Protein AF-A0A4S4DUC8-F1 (afdb_monomer)

Mean predicted aligned error: 7.39 Å

Radius of gyration: 20.28 Å; Cα contacts (8 Å, |Δi|>4): 175; chains: 1; bounding box: 71×30×40 Å

Nearest PDB structures (foldseek):
  5mfb-assembly1_A  TM=6.984E-01  e=4.196E-02  synthetic construct
  8g4j-assembly2_B  TM=7.173E-01  e=4.050E-01  Cavia porcellus
  7n8j-assembly1_A  TM=6.979E-01  e=8.763E-01  Homo sapiens
  6tgc-assembly1_B  TM=6.802E-01  e=4.518E+00  Homo sapiens
  3j9t-assembly1_P  TM=4.456E-01  e=6.035E+00  Saccharomyces cerevisiae

Organism: Camellia sinensis var. sinensis (NCBI:txid542762)

Structure (mmCIF, N/CA/C/O backbone):
data_AF-A0A4S4DUC8-F1
#
_entry.id   AF-A0A4S4DUC8-F1
#
loop_
_atom_site.group_PDB
_atom_site.id
_atom_site.type_symbol
_atom_site.label_atom_id
_atom_site.label_alt_id
_atom_site.label_comp_id
_atom_site.label_asym_id
_atom_site.label_entity_id
_atom_site.label_seq_id
_atom_site.pdbx_PDB_ins_code
_atom_site.Cartn_x
_atom_site.Cartn_y
_atom_site.Cartn_z
_atom_site.occupancy
_atom_site.B_iso_or_equiv
_atom_site.auth_seq_id
_atom_site.auth_comp_id
_atom_site.auth_asym_id
_atom_site.auth_atom_id
_atom_site.pdbx_PDB_model_num
ATOM 1 N N . MET A 1 1 ? 52.469 2.638 -13.476 1.00 36.19 1 MET A N 1
ATOM 2 C CA . MET A 1 1 ? 53.778 2.045 -13.119 1.00 36.19 1 MET A CA 1
ATOM 3 C C . MET A 1 1 ? 53.547 0.597 -12.734 1.00 36.19 1 MET A C 1
ATOM 5 O O . MET A 1 1 ? 52.652 0.341 -11.943 1.00 36.19 1 MET A O 1
ATOM 9 N N . ARG A 1 2 ? 54.275 -0.331 -13.361 1.00 38.06 2 ARG A N 1
ATOM 10 C CA . ARG A 1 2 ? 54.190 -1.775 -13.107 1.00 38.06 2 ARG A CA 1
ATOM 11 C C . ARG A 1 2 ? 55.131 -2.136 -11.959 1.00 38.06 2 ARG A C 1
ATOM 13 O O . ARG A 1 2 ? 56.315 -1.836 -12.060 1.00 38.06 2 ARG A O 1
ATOM 20 N N . TYR A 1 3 ? 54.621 -2.822 -10.943 1.00 33.75 3 TYR A N 1
ATOM 21 C CA . TYR A 1 3 ? 55.436 -3.663 -10.071 1.00 33.75 3 TYR A CA 1
ATOM 22 C C . TYR A 1 3 ? 55.053 -5.113 -10.349 1.00 33.75 3 TYR A C 1
ATOM 24 O O . TYR A 1 3 ? 53.904 -5.502 -10.171 1.00 33.75 3 TYR A O 1
ATOM 32 N N . VAL A 1 4 ? 56.019 -5.880 -10.852 1.00 41.81 4 VAL A N 1
ATOM 33 C CA . VAL A 1 4 ? 55.953 -7.336 -10.970 1.00 41.81 4 VAL A CA 1
ATOM 34 C C . VAL A 1 4 ? 56.792 -7.877 -9.822 1.00 41.81 4 VAL A C 1
ATOM 36 O O . VAL A 1 4 ? 57.996 -7.634 -9.783 1.00 41.81 4 VAL A O 1
ATOM 39 N N . ILE A 1 5 ? 56.163 -8.587 -8.889 1.00 42.84 5 ILE A N 1
ATOM 40 C CA . ILE A 1 5 ? 56.859 -9.401 -7.896 1.00 42.84 5 ILE A CA 1
ATOM 41 C C . ILE A 1 5 ? 56.313 -10.821 -8.040 1.00 42.84 5 ILE A C 1
ATOM 43 O O . ILE A 1 5 ? 55.140 -11.065 -7.799 1.00 42.84 5 ILE A O 1
ATOM 47 N N . SER A 1 6 ? 57.185 -11.715 -8.508 1.00 45.75 6 SER A N 1
ATOM 48 C CA . SER A 1 6 ? 57.199 -13.162 -8.276 1.00 45.75 6 SER A CA 1
ATOM 49 C C . SER A 1 6 ? 55.853 -13.887 -8.077 1.00 45.75 6 SER A C 1
ATOM 51 O O . SER A 1 6 ? 55.345 -13.993 -6.966 1.00 45.75 6 SER A O 1
ATOM 53 N N . GLY A 1 7 ? 55.393 -14.559 -9.135 1.00 51.56 7 GLY A N 1
ATOM 54 C CA . GLY A 1 7 ? 54.988 -15.971 -9.047 1.00 51.56 7 GLY A CA 1
ATOM 55 C C . GLY A 1 7 ? 53.646 -16.348 -8.410 1.00 51.56 7 GLY A C 1
ATOM 56 O O . GLY A 1 7 ? 53.371 -17.539 -8.336 1.00 51.56 7 GLY A O 1
ATOM 57 N N . TYR A 1 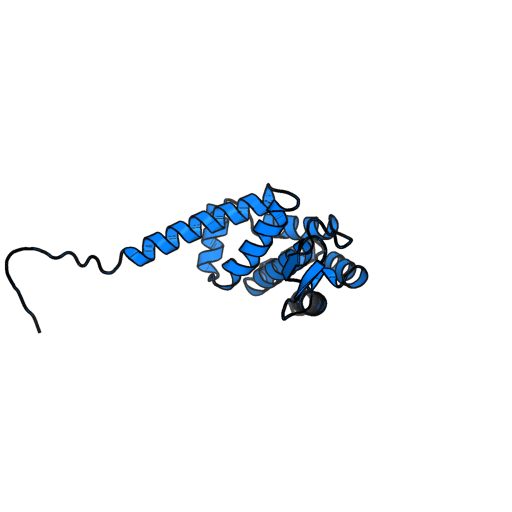8 ? 52.802 -15.402 -8.007 1.00 39.59 8 TYR A N 1
ATOM 58 C CA . TYR A 1 8 ? 51.389 -15.665 -7.724 1.00 39.59 8 TYR A CA 1
ATOM 59 C C . TYR A 1 8 ? 50.544 -14.621 -8.449 1.00 39.59 8 TYR A C 1
ATOM 61 O O . TYR A 1 8 ? 50.675 -13.425 -8.192 1.00 39.59 8 TYR A O 1
ATOM 69 N N . GLU A 1 9 ? 49.677 -15.068 -9.360 1.00 35.94 9 GLU A N 1
ATOM 70 C CA . GLU A 1 9 ? 48.532 -14.262 -9.775 1.00 35.94 9 GLU A CA 1
ATOM 71 C C . GLU A 1 9 ? 47.675 -14.038 -8.529 1.00 35.94 9 GLU A C 1
ATOM 73 O O . GLU A 1 9 ? 46.943 -14.917 -8.075 1.00 35.94 9 GLU A O 1
ATOM 78 N N . ILE A 1 10 ? 47.802 -12.856 -7.933 1.00 42.91 10 ILE A N 1
ATOM 79 C CA . ILE A 1 10 ? 46.765 -12.337 -7.056 1.00 42.91 10 ILE A CA 1
ATOM 80 C C . ILE A 1 10 ? 45.612 -12.008 -8.000 1.00 42.91 10 ILE A C 1
ATOM 82 O O . ILE A 1 10 ? 45.595 -10.950 -8.624 1.00 42.91 10 ILE A O 1
ATOM 86 N N . CYS A 1 11 ? 44.681 -12.948 -8.159 1.00 40.75 11 CYS A N 1
ATOM 87 C CA . CYS A 1 11 ? 43.365 -12.622 -8.682 1.00 40.75 11 CYS A CA 1
ATOM 88 C C . CYS A 1 11 ? 42.818 -11.501 -7.797 1.00 40.75 11 CYS A C 1
ATOM 90 O O . CYS A 1 11 ? 42.728 -11.670 -6.580 1.00 40.75 11 CYS A O 1
ATOM 92 N N . ASP A 1 12 ? 42.500 -10.354 -8.388 1.00 38.62 12 ASP A N 1
ATOM 93 C CA . ASP A 1 12 ? 41.835 -9.254 -7.701 1.00 38.62 12 ASP A CA 1
ATOM 94 C C . ASP A 1 12 ? 40.504 -9.751 -7.104 1.00 38.62 12 ASP A C 1
ATOM 96 O O . ASP A 1 12 ? 39.454 -9.706 -7.744 1.00 38.62 12 ASP A O 1
ATOM 100 N N . VAL A 1 13 ? 40.511 -10.192 -5.841 1.00 46.16 13 VAL A N 1
ATOM 101 C CA . VAL A 1 13 ? 39.309 -10.491 -5.033 1.00 46.16 13 VAL A CA 1
ATOM 102 C C . VAL A 1 13 ? 38.678 -9.170 -4.557 1.00 46.16 13 VAL A C 1
ATOM 104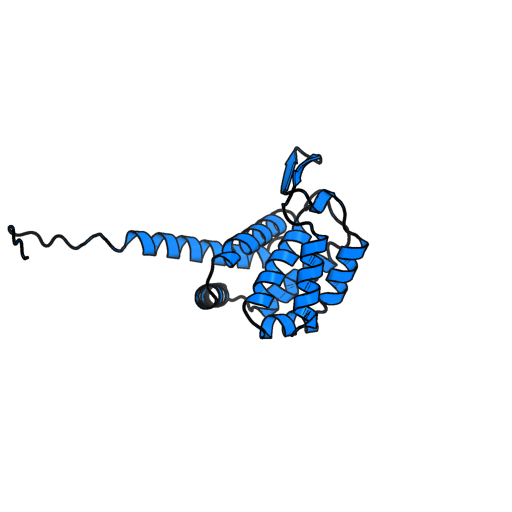 O O . VAL A 1 13 ? 38.400 -8.955 -3.380 1.00 46.16 13 VAL A O 1
ATOM 107 N N . GLY A 1 14 ? 38.524 -8.215 -5.475 1.00 41.16 14 GLY A N 1
ATOM 108 C CA . GLY A 1 14 ? 38.144 -6.828 -5.191 1.00 41.16 14 GLY A CA 1
ATOM 109 C C . GLY A 1 14 ? 36.773 -6.416 -5.724 1.00 41.16 14 GLY A C 1
ATOM 110 O O . GLY A 1 14 ? 36.359 -5.277 -5.507 1.00 41.16 14 GLY A O 1
ATOM 111 N N . TYR A 1 15 ? 36.055 -7.310 -6.416 1.00 40.16 15 TYR A N 1
ATOM 112 C CA . TYR A 1 15 ? 34.792 -6.976 -7.090 1.00 40.16 15 TYR A CA 1
ATOM 113 C C . TYR A 1 15 ? 33.691 -8.051 -6.978 1.00 40.16 15 TYR A C 1
ATOM 115 O O . TYR A 1 15 ? 32.719 -8.006 -7.717 1.00 40.16 15 TYR A O 1
ATOM 123 N N . GLU A 1 16 ? 33.777 -9.001 -6.041 1.00 42.31 16 GLU A N 1
ATOM 124 C CA . GLU A 1 16 ? 32.725 -10.029 -5.852 1.00 42.31 16 GLU A CA 1
ATOM 125 C C . GLU A 1 16 ? 31.816 -9.782 -4.635 1.00 42.31 16 GLU A C 1
ATOM 127 O O . GLU A 1 16 ? 30.655 -10.191 -4.624 1.00 42.31 16 GLU A O 1
ATOM 132 N N . SER A 1 17 ? 32.275 -9.032 -3.627 1.00 45.78 17 SER A N 1
ATOM 133 C CA . SER A 1 17 ? 31.518 -8.848 -2.375 1.00 45.78 17 SER A CA 1
ATOM 134 C C . SER A 1 17 ? 30.189 -8.085 -2.560 1.00 45.78 17 SER A C 1
ATOM 136 O O . SER A 1 17 ? 29.202 -8.366 -1.880 1.00 45.78 17 SER A O 1
ATOM 138 N N . LYS A 1 18 ? 30.109 -7.166 -3.536 1.00 52.47 18 LYS A N 1
ATOM 139 C CA . LYS A 1 18 ? 28.887 -6.384 -3.826 1.00 52.47 18 LYS A CA 1
ATOM 140 C C . LYS A 1 18 ? 27.816 -7.173 -4.591 1.00 52.47 18 LYS A C 1
ATOM 142 O O . LYS A 1 18 ? 26.637 -6.828 -4.498 1.00 52.47 18 LYS A O 1
ATOM 147 N N . GLY A 1 19 ? 28.208 -8.206 -5.339 1.00 62.75 19 GLY A N 1
ATOM 148 C CA . GLY A 1 19 ? 27.284 -9.040 -6.115 1.00 62.75 19 GLY A CA 1
ATOM 149 C C . GLY A 1 19 ? 26.405 -9.896 -5.210 1.00 62.75 19 GLY A C 1
ATOM 150 O O . GLY A 1 19 ? 25.182 -9.857 -5.315 1.00 62.75 19 GLY A O 1
ATOM 151 N N . TRP A 1 20 ? 27.020 -10.557 -4.227 1.00 67.44 20 TRP A N 1
ATOM 152 C CA . TRP A 1 20 ? 26.311 -11.440 -3.300 1.00 67.44 20 TRP A CA 1
ATOM 153 C C . TRP A 1 20 ? 25.273 -10.704 -2.445 1.00 67.44 20 TRP A C 1
ATOM 155 O O . TRP A 1 20 ? 24.145 -11.170 -2.299 1.00 67.44 20 TRP A O 1
ATOM 165 N N . LEU A 1 21 ? 25.614 -9.513 -1.939 1.00 65.38 21 LEU A N 1
ATOM 166 C CA . LEU A 1 21 ? 24.667 -8.661 -1.211 1.00 65.38 21 LEU A CA 1
ATOM 167 C C . LEU A 1 21 ? 23.460 -8.284 -2.082 1.00 65.38 21 LEU A C 1
ATOM 169 O O . LEU A 1 21 ? 22.326 -8.373 -1.614 1.00 65.38 21 LEU A O 1
ATOM 173 N N . ARG A 1 22 ? 23.676 -7.923 -3.356 1.00 75.69 22 ARG A N 1
ATOM 174 C CA . ARG A 1 22 ? 22.569 -7.666 -4.293 1.00 75.69 22 ARG A CA 1
ATOM 175 C C . ARG A 1 22 ? 21.728 -8.916 -4.518 1.00 75.69 22 ARG A C 1
ATOM 177 O O . ARG A 1 22 ? 20.507 -8.816 -4.481 1.00 75.69 22 ARG A O 1
ATOM 184 N N . ASP A 1 23 ? 22.342 -10.077 -4.697 1.00 79.12 23 ASP A N 1
ATOM 185 C CA . ASP A 1 23 ? 21.614 -11.323 -4.949 1.00 79.12 23 ASP A CA 1
ATOM 186 C C . ASP A 1 23 ? 20.764 -11.763 -3.756 1.00 79.12 23 ASP A C 1
ATOM 188 O O . ASP A 1 23 ? 19.611 -12.171 -3.930 1.00 79.12 23 ASP A O 1
ATOM 192 N N . VAL A 1 24 ? 21.304 -11.647 -2.542 1.00 82.62 24 VAL A N 1
ATOM 193 C CA . VAL A 1 24 ? 20.576 -11.935 -1.300 1.00 82.62 24 VAL A CA 1
ATOM 194 C C . VAL A 1 24 ? 19.398 -10.975 -1.140 1.00 82.62 24 VAL A C 1
ATOM 196 O O . VAL A 1 24 ? 18.279 -11.427 -0.888 1.00 82.62 24 VAL A O 1
ATOM 199 N N . VAL A 1 25 ? 19.609 -9.672 -1.356 1.00 84.06 25 VAL A N 1
ATOM 200 C CA . VAL A 1 25 ? 18.535 -8.668 -1.288 1.00 84.06 25 VAL A CA 1
ATOM 201 C C . VAL A 1 25 ? 17.460 -8.944 -2.340 1.00 84.06 25 VAL A C 1
ATOM 203 O O . VAL A 1 25 ? 16.280 -8.956 -2.004 1.00 84.06 25 VAL A O 1
ATOM 206 N N . MET A 1 26 ? 17.829 -9.245 -3.587 1.00 86.56 26 MET A N 1
ATOM 207 C CA . MET A 1 26 ? 16.855 -9.558 -4.641 1.00 86.56 26 MET A CA 1
ATOM 208 C C . MET A 1 26 ? 16.018 -10.793 -4.302 1.00 86.56 26 MET A C 1
ATOM 210 O O . MET A 1 26 ? 14.797 -10.764 -4.444 1.00 86.56 26 MET A O 1
ATOM 214 N N . ARG A 1 27 ? 16.643 -11.870 -3.804 1.00 89.12 27 ARG A N 1
ATOM 215 C CA . ARG A 1 27 ? 15.917 -13.072 -3.353 1.00 89.12 27 ARG A CA 1
ATOM 216 C C . ARG A 1 27 ? 14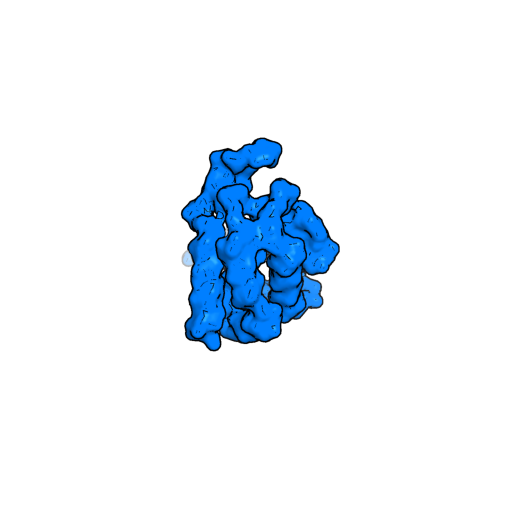.932 -12.752 -2.238 1.00 89.12 27 ARG A C 1
ATOM 218 O O . ARG A 1 27 ? 13.808 -13.245 -2.263 1.00 89.12 27 ARG A O 1
ATOM 225 N N . TYR A 1 28 ? 15.344 -11.923 -1.287 1.00 90.50 28 TYR A N 1
ATOM 226 C CA . TYR A 1 28 ? 14.489 -11.520 -0.183 1.00 90.50 28 TYR A CA 1
ATOM 227 C C . TYR A 1 28 ? 13.278 -10.715 -0.666 1.00 90.50 28 TYR A C 1
ATOM 229 O O . TYR A 1 28 ? 12.153 -11.030 -0.296 1.00 90.50 28 TYR A O 1
ATOM 237 N N . VAL A 1 29 ? 13.468 -9.742 -1.560 1.00 93.06 29 VAL A N 1
ATOM 238 C CA . VAL A 1 29 ? 12.357 -8.924 -2.080 1.00 93.06 29 VAL A CA 1
ATOM 239 C C . VAL A 1 29 ? 11.378 -9.757 -2.913 1.00 93.06 29 VAL A C 1
ATOM 241 O O . VAL A 1 29 ? 10.170 -9.551 -2.819 1.00 93.06 29 VAL A O 1
ATOM 244 N N . ILE A 1 30 ? 11.863 -10.763 -3.646 1.00 95.06 30 ILE A N 1
ATOM 245 C CA . ILE A 1 30 ? 10.998 -11.738 -4.329 1.00 95.06 30 ILE A CA 1
ATOM 246 C C . ILE A 1 30 ? 10.109 -12.490 -3.323 1.00 95.06 30 ILE A C 1
ATOM 248 O O . ILE A 1 30 ? 8.913 -12.653 -3.563 1.00 95.06 30 ILE A O 1
ATOM 252 N N . MET A 1 31 ? 10.665 -12.935 -2.189 1.00 95.56 31 MET A N 1
ATOM 253 C CA . MET A 1 31 ? 9.879 -13.587 -1.131 1.00 95.56 31 MET A CA 1
ATOM 254 C C . MET A 1 31 ? 8.851 -12.634 -0.523 1.00 95.56 31 MET A C 1
ATOM 256 O O . MET A 1 31 ? 7.717 -13.040 -0.290 1.00 95.56 31 MET A O 1
ATOM 260 N N . VAL A 1 32 ? 9.228 -11.369 -0.313 1.00 96.50 32 VAL A N 1
ATOM 261 C CA . VAL A 1 32 ? 8.321 -10.332 0.194 1.00 96.50 32 VAL A CA 1
ATOM 262 C C . VAL A 1 32 ? 7.136 -10.140 -0.747 1.00 96.50 32 VAL A C 1
ATOM 264 O O . VAL A 1 32 ? 6.003 -10.164 -0.278 1.00 96.50 32 VAL A O 1
ATOM 267 N N . LEU A 1 33 ? 7.361 -10.010 -2.060 1.00 96.25 33 LEU A N 1
ATOM 268 C CA . LEU A 1 33 ? 6.263 -9.868 -3.023 1.00 96.25 33 LEU A CA 1
ATOM 269 C C . LEU A 1 33 ? 5.297 -11.055 -2.976 1.00 96.25 33 LEU A C 1
ATOM 271 O O . LEU A 1 33 ? 4.088 -10.851 -2.887 1.00 96.25 33 LEU A O 1
ATOM 275 N N . LYS A 1 34 ? 5.821 -12.285 -2.965 1.00 96.50 34 LYS A N 1
ATOM 276 C CA . LYS A 1 34 ? 4.992 -13.495 -2.839 1.00 96.50 34 LYS A CA 1
ATOM 277 C C . LYS A 1 34 ? 4.179 -13.482 -1.551 1.00 96.50 34 LYS A C 1
ATOM 279 O O . LYS A 1 34 ? 2.970 -13.687 -1.589 1.00 96.50 34 LYS A O 1
ATOM 284 N N . ALA A 1 35 ? 4.819 -13.146 -0.437 1.00 96.81 35 ALA A N 1
ATOM 285 C CA . ALA A 1 35 ? 4.163 -13.094 0.857 1.00 96.81 35 ALA A CA 1
ATOM 286 C C . ALA A 1 35 ? 3.063 -12.020 0.931 1.00 96.81 35 ALA A C 1
ATOM 288 O O . ALA A 1 35 ? 2.071 -12.231 1.615 1.00 96.81 35 ALA A O 1
ATOM 289 N N . ILE A 1 36 ? 3.161 -10.900 0.203 1.00 97.44 36 ILE A N 1
ATOM 290 C CA . ILE A 1 36 ? 2.059 -9.917 0.129 1.00 97.44 36 ILE A CA 1
ATOM 291 C C . ILE A 1 36 ? 0.793 -10.552 -0.461 1.00 97.44 36 ILE A C 1
ATOM 293 O O . ILE A 1 36 ? -0.309 -10.276 0.019 1.00 97.44 36 ILE A O 1
ATOM 297 N N . THR A 1 37 ? 0.956 -11.393 -1.485 1.00 93.19 37 THR A N 1
ATOM 298 C CA . THR A 1 37 ? -0.155 -12.051 -2.189 1.00 93.19 37 THR A CA 1
ATOM 299 C C . THR A 1 37 ? -0.702 -13.283 -1.462 1.00 93.19 37 THR A C 1
ATOM 301 O O . THR A 1 37 ? -1.875 -13.601 -1.629 1.00 93.19 37 THR A O 1
ATOM 304 N N . SER A 1 38 ? 0.112 -13.966 -0.646 1.00 94.50 38 SER A N 1
ATOM 305 C CA . SER A 1 38 ? -0.266 -15.233 -0.000 1.00 94.50 38 SER A CA 1
ATOM 306 C C . SER A 1 38 ? -0.568 -15.135 1.497 1.00 94.50 38 SER A C 1
ATOM 308 O O . SER A 1 38 ? -1.324 -15.953 2.013 1.00 94.50 38 SER A O 1
ATOM 310 N N . GLU A 1 39 ? 0.038 -14.186 2.212 1.00 95.69 39 GLU A N 1
ATOM 311 C CA . GLU A 1 39 ? -0.154 -14.016 3.655 1.00 95.69 39 GLU A CA 1
ATOM 312 C C . GLU A 1 39 ? -1.338 -13.099 3.967 1.00 95.69 39 GLU A C 1
ATOM 314 O O . GLU A 1 39 ? -1.744 -12.263 3.162 1.00 95.69 39 GLU A O 1
ATOM 319 N N . GLU A 1 40 ? -1.842 -13.181 5.199 1.00 92.88 40 GLU A N 1
ATOM 320 C CA . GLU A 1 40 ? -2.890 -12.291 5.698 1.00 92.88 40 GLU A CA 1
ATOM 321 C C . GLU A 1 40 ? -2.492 -11.577 7.001 1.00 92.88 40 GLU A C 1
ATOM 323 O O . GLU A 1 40 ? -1.500 -11.889 7.670 1.00 92.88 40 GLU A O 1
ATOM 328 N N . SER A 1 41 ? -3.329 -10.623 7.413 1.00 92.31 41 SER A N 1
ATOM 329 C CA . SER A 1 41 ? -3.280 -10.003 8.738 1.00 92.31 41 SER A CA 1
ATOM 330 C C . SER A 1 41 ? -1.917 -9.357 9.034 1.00 92.31 41 SER A C 1
ATOM 332 O O . SER A 1 41 ? -1.466 -8.471 8.307 1.00 92.31 41 SER A O 1
ATOM 334 N N . LYS A 1 42 ? -1.261 -9.754 10.134 1.00 94.00 42 LYS A N 1
ATOM 335 C CA . LYS A 1 42 ? -0.049 -9.094 10.621 1.00 94.00 42 LYS A CA 1
ATOM 336 C C . LYS A 1 42 ? 1.158 -9.338 9.725 1.00 94.00 42 LYS A C 1
ATOM 338 O O . LYS A 1 42 ? 1.952 -8.423 9.532 1.00 94.00 42 LYS A O 1
ATOM 343 N N . LEU A 1 43 ? 1.292 -10.549 9.188 1.00 96.31 43 LEU A N 1
ATOM 344 C CA . LEU A 1 43 ? 2.384 -10.869 8.275 1.00 96.31 43 LEU A CA 1
ATOM 345 C C . LEU A 1 43 ? 2.236 -10.062 6.987 1.00 96.31 43 LEU A C 1
ATOM 347 O O . LEU A 1 43 ? 3.195 -9.419 6.574 1.00 96.31 43 LEU A O 1
ATOM 351 N N . GLN A 1 44 ? 1.022 -9.974 6.442 1.00 97.19 44 GLN A N 1
ATOM 352 C CA . GLN A 1 44 ? 0.748 -9.146 5.269 1.00 97.19 44 GLN A CA 1
ATOM 353 C C . GLN A 1 44 ? 1.086 -7.662 5.509 1.00 97.19 44 GLN A C 1
ATOM 355 O O . GLN A 1 44 ? 1.781 -7.060 4.696 1.00 97.19 44 GLN A O 1
ATOM 360 N N . GLU A 1 45 ? 0.699 -7.077 6.654 1.00 97.38 45 GLU A N 1
ATOM 361 C CA . GLU A 1 45 ? 1.097 -5.703 7.023 1.00 97.38 45 GLU A CA 1
ATOM 362 C C . GLU A 1 45 ? 2.625 -5.524 7.009 1.00 97.38 45 GLU A C 1
ATOM 364 O O . GLU A 1 45 ? 3.127 -4.538 6.468 1.00 97.38 45 GLU A O 1
ATOM 369 N N . VAL A 1 46 ? 3.366 -6.467 7.601 1.00 96.44 46 VAL A N 1
ATOM 370 C CA . VAL A 1 46 ? 4.834 -6.408 7.672 1.00 96.44 46 VAL A CA 1
ATOM 371 C C . VAL A 1 46 ? 5.454 -6.492 6.278 1.00 96.44 46 VAL A C 1
ATOM 373 O O . VAL A 1 46 ? 6.333 -5.690 5.963 1.00 96.44 46 VAL A O 1
ATOM 376 N N . MET A 1 47 ? 4.982 -7.411 5.434 1.00 97.94 47 MET A N 1
ATOM 377 C CA . MET A 1 47 ? 5.523 -7.606 4.085 1.00 97.94 47 MET A CA 1
ATOM 378 C C . MET A 1 47 ? 5.271 -6.392 3.189 1.00 97.94 47 MET A C 1
ATOM 380 O O . MET A 1 47 ? 6.183 -5.949 2.495 1.00 97.94 47 MET A O 1
ATOM 384 N N . ILE A 1 48 ? 4.083 -5.783 3.257 1.00 97.94 48 ILE A N 1
ATOM 385 C CA . ILE A 1 48 ? 3.777 -4.566 2.487 1.00 97.94 48 ILE A CA 1
ATOM 386 C C . ILE A 1 48 ? 4.626 -3.394 2.977 1.00 97.94 48 ILE A C 1
ATOM 388 O O . ILE A 1 48 ? 5.194 -2.671 2.162 1.00 97.94 48 ILE A O 1
ATOM 392 N N . GLY A 1 49 ? 4.754 -3.218 4.296 1.00 96.56 49 GLY A N 1
ATOM 393 C CA . GLY A 1 49 ? 5.583 -2.152 4.862 1.00 96.56 49 GLY A CA 1
ATOM 394 C C . GLY A 1 49 ? 7.041 -2.274 4.444 1.00 96.56 49 GLY A C 1
ATOM 395 O O . GLY A 1 49 ? 7.674 -1.285 4.074 1.00 96.56 49 GLY A O 1
ATOM 396 N N . LEU A 1 50 ? 7.563 -3.494 4.436 1.00 96.19 50 LEU A N 1
ATOM 397 C CA . LEU A 1 50 ? 8.909 -3.780 3.973 1.00 96.19 50 LEU A CA 1
ATOM 398 C C . LEU A 1 50 ? 9.076 -3.525 2.470 1.00 96.19 50 LEU A C 1
ATOM 400 O O . LEU A 1 50 ? 10.048 -2.881 2.077 1.00 96.19 50 LEU A O 1
ATOM 404 N N . ALA A 1 51 ? 8.125 -3.961 1.641 1.00 96.56 51 ALA A N 1
ATOM 405 C CA . ALA A 1 51 ? 8.127 -3.660 0.213 1.00 96.56 51 ALA A CA 1
ATOM 406 C C . ALA A 1 51 ? 8.129 -2.144 -0.033 1.00 96.56 51 ALA A C 1
ATOM 408 O O . ALA A 1 51 ? 9.013 -1.646 -0.727 1.00 96.56 51 ALA A O 1
ATOM 409 N N . ALA A 1 52 ? 7.222 -1.393 0.599 1.00 95.50 52 ALA A N 1
ATOM 410 C CA . ALA A 1 52 ? 7.143 0.064 0.463 1.00 95.50 52 ALA A CA 1
ATOM 411 C C . ALA A 1 52 ? 8.481 0.763 0.780 1.00 95.50 52 ALA A C 1
ATOM 413 O O . ALA A 1 52 ? 8.857 1.727 0.112 1.00 95.50 52 ALA A O 1
ATOM 414 N N . HIS A 1 53 ? 9.231 0.254 1.764 1.00 93.12 53 HIS A N 1
ATOM 415 C CA . HIS A 1 53 ? 10.545 0.792 2.116 1.00 93.12 53 HIS A CA 1
ATOM 416 C C . HIS A 1 53 ? 11.648 0.373 1.142 1.00 93.12 53 HIS A C 1
ATOM 418 O O . HIS A 1 53 ? 12.457 1.215 0.762 1.00 93.12 53 HIS A O 1
ATOM 424 N N . VAL A 1 54 ? 11.709 -0.899 0.737 1.00 92.94 54 VAL A N 1
ATOM 425 C CA . VAL A 1 54 ? 12.804 -1.401 -0.109 1.00 92.94 54 VAL A CA 1
ATOM 426 C C . VAL A 1 54 ? 12.673 -0.920 -1.551 1.00 92.94 54 VAL A C 1
ATOM 428 O O . VAL A 1 54 ? 13.657 -0.450 -2.124 1.00 92.94 54 VAL A O 1
ATOM 431 N N . PHE A 1 55 ? 11.469 -0.965 -2.127 1.00 93.12 55 PHE A N 1
ATOM 432 C CA . PHE A 1 55 ? 11.242 -0.559 -3.516 1.00 93.12 55 PHE A CA 1
ATOM 433 C C . PHE A 1 55 ? 11.569 0.919 -3.764 1.00 93.12 55 PHE A C 1
ATOM 435 O O . PHE A 1 55 ? 12.047 1.265 -4.842 1.00 93.12 55 PHE A O 1
ATOM 442 N N . LYS A 1 56 ? 11.443 1.783 -2.746 1.00 90.44 56 LYS A N 1
ATOM 443 C CA . LYS A 1 56 ? 11.852 3.196 -2.817 1.00 90.44 56 LYS A CA 1
ATOM 444 C C . LYS A 1 56 ? 13.320 3.392 -3.226 1.00 90.44 56 LYS A C 1
ATOM 446 O O . LYS A 1 56 ? 13.660 4.444 -3.760 1.00 90.44 56 LYS A O 1
ATOM 451 N N . PHE A 1 57 ? 14.179 2.408 -2.969 1.00 89.88 57 PHE A N 1
ATOM 452 C CA . PHE A 1 57 ? 15.605 2.450 -3.298 1.00 89.88 57 PHE A CA 1
ATOM 453 C C . PHE A 1 57 ? 15.971 1.598 -4.523 1.00 89.88 57 PHE A C 1
ATOM 455 O O . PHE A 1 57 ? 17.152 1.466 -4.843 1.00 89.88 57 PHE A O 1
ATOM 462 N N . MET A 1 58 ? 14.984 1.004 -5.199 1.00 90.06 58 MET A N 1
ATOM 463 C CA . MET A 1 58 ? 15.190 0.223 -6.416 1.00 90.06 58 MET A CA 1
ATOM 464 C C . MET A 1 58 ? 15.001 1.084 -7.662 1.00 90.06 58 MET A C 1
ATOM 466 O O . MET A 1 58 ? 14.161 1.980 -7.693 1.00 90.06 58 MET A O 1
ATOM 470 N N . THR A 1 59 ? 15.773 0.777 -8.705 1.00 92.88 59 THR A N 1
ATOM 471 C CA . THR A 1 59 ? 15.527 1.313 -10.047 1.00 92.88 59 THR A CA 1
ATOM 472 C C . THR A 1 59 ? 14.379 0.558 -10.715 1.00 92.88 59 THR A C 1
ATOM 474 O O . THR A 1 59 ? 14.043 -0.560 -10.310 1.00 92.88 59 THR A O 1
ATOM 477 N N . THR A 1 60 ? 13.812 1.139 -11.768 1.00 93.75 60 THR A N 1
ATOM 478 C CA . THR A 1 60 ? 12.739 0.527 -12.561 1.00 93.75 60 THR A CA 1
ATOM 479 C C . THR A 1 60 ? 13.168 -0.798 -13.206 1.00 93.75 60 THR A C 1
ATOM 481 O O . THR A 1 60 ? 12.373 -1.732 -13.317 1.00 93.75 60 THR A O 1
ATOM 484 N N . GLU A 1 61 ? 14.434 -0.938 -13.604 1.00 93.00 61 GLU A N 1
ATOM 485 C CA . GLU A 1 61 ? 14.978 -2.191 -14.148 1.00 93.00 61 GLU A CA 1
ATOM 486 C C . GLU A 1 61 ? 15.068 -3.254 -13.052 1.00 93.00 61 GLU A C 1
ATOM 488 O O . GLU A 1 61 ? 14.660 -4.399 -13.247 1.00 93.00 61 GLU A O 1
ATOM 493 N N . ALA A 1 62 ? 15.564 -2.867 -11.873 1.00 91.88 62 ALA A N 1
ATOM 494 C CA . ALA A 1 62 ? 15.686 -3.758 -10.729 1.00 91.88 62 ALA A CA 1
ATOM 495 C C . ALA A 1 62 ? 14.318 -4.263 -10.250 1.00 91.88 62 ALA A C 1
ATOM 497 O O . ALA A 1 62 ? 14.164 -5.462 -10.013 1.00 91.88 62 ALA A O 1
ATOM 498 N N . SER A 1 63 ? 13.324 -3.378 -10.142 1.00 93.75 63 SER A N 1
ATOM 499 C CA . SER A 1 63 ? 11.964 -3.772 -9.775 1.00 93.75 63 SER A CA 1
ATOM 500 C C . SER A 1 63 ? 11.344 -4.688 -10.831 1.00 93.75 63 SER A C 1
ATOM 502 O O . SER A 1 63 ? 10.769 -5.711 -10.469 1.00 93.75 63 SER A O 1
ATOM 504 N N . SER A 1 64 ? 11.527 -4.397 -12.123 1.00 94.81 64 SER A N 1
ATOM 505 C CA . SER A 1 64 ? 11.005 -5.234 -13.214 1.00 94.81 64 SER A CA 1
ATOM 506 C C . SER A 1 64 ? 11.554 -6.667 -13.148 1.00 94.81 64 SER A C 1
ATOM 508 O O . SER A 1 64 ? 10.777 -7.615 -13.227 1.00 94.81 64 SER A O 1
ATOM 510 N N . ILE A 1 65 ? 12.857 -6.835 -12.884 1.00 93.69 65 ILE A N 1
ATOM 511 C CA . ILE A 1 65 ? 13.481 -8.157 -12.674 1.00 93.69 65 ILE A CA 1
ATOM 512 C C . ILE A 1 65 ? 12.880 -8.874 -11.458 1.00 93.69 65 ILE A C 1
ATOM 514 O O . ILE A 1 65 ? 12.697 -10.091 -11.470 1.00 93.69 65 ILE A O 1
ATOM 518 N N . VAL A 1 66 ? 12.598 -8.144 -10.377 1.00 94.31 66 VAL A N 1
ATOM 519 C CA . VAL A 1 66 ? 11.996 -8.717 -9.166 1.00 94.31 66 VAL A CA 1
ATOM 520 C C . VAL A 1 66 ? 10.583 -9.233 -9.443 1.00 94.31 66 VAL A C 1
ATOM 522 O O . VAL A 1 66 ? 10.282 -10.352 -9.031 1.00 94.31 66 VAL A O 1
ATOM 525 N N . PHE A 1 67 ? 9.743 -8.472 -10.153 1.00 95.81 67 PHE A N 1
ATOM 526 C CA . PHE A 1 67 ? 8.401 -8.918 -10.552 1.00 95.81 67 PHE A CA 1
ATOM 527 C C . PHE A 1 67 ? 8.464 -10.155 -11.456 1.00 95.81 67 PHE A C 1
ATOM 529 O O . PHE A 1 67 ? 7.827 -11.165 -11.156 1.00 95.81 67 PHE A O 1
ATOM 536 N N . GLU A 1 68 ? 9.312 -10.120 -12.488 1.00 95.81 68 GLU A N 1
ATOM 537 C CA . GLU A 1 68 ? 9.513 -11.240 -13.415 1.00 95.81 68 GLU A CA 1
ATOM 538 C C . GLU A 1 68 ? 9.937 -12.515 -12.672 1.00 95.81 68 GLU A C 1
ATOM 540 O O . GLU A 1 68 ? 9.312 -13.567 -12.802 1.00 95.81 68 GLU A O 1
ATOM 545 N N . ARG A 1 69 ? 10.960 -12.428 -11.815 1.00 94.81 69 ARG A N 1
ATOM 546 C CA . ARG A 1 69 ? 11.462 -13.582 -11.050 1.00 94.81 69 ARG A CA 1
ATOM 547 C C . ARG A 1 69 ? 10.505 -14.050 -9.960 1.00 94.81 69 ARG A C 1
ATOM 549 O O . ARG A 1 69 ? 10.577 -15.209 -9.544 1.00 94.81 69 ARG A O 1
ATOM 556 N N . ALA A 1 70 ? 9.653 -13.164 -9.452 1.00 95.50 70 ALA A N 1
ATOM 557 C CA . ALA A 1 70 ? 8.586 -13.550 -8.545 1.00 95.50 70 ALA A CA 1
ATOM 558 C C . ALA A 1 70 ? 7.469 -14.307 -9.273 1.00 95.50 70 ALA A C 1
ATOM 560 O O . ALA A 1 70 ? 6.797 -15.110 -8.625 1.00 95.50 70 ALA A O 1
ATOM 561 N N . GLY A 1 71 ? 7.320 -14.110 -10.587 1.00 96.44 71 GLY A N 1
ATOM 562 C CA . GLY A 1 71 ? 6.187 -14.616 -11.357 1.00 96.44 71 GLY A CA 1
ATOM 563 C C . GLY A 1 71 ? 4.881 -13.941 -10.946 1.00 96.44 71 GLY A C 1
ATOM 564 O O . GLY A 1 71 ? 3.850 -14.601 -10.928 1.00 96.44 71 GLY A O 1
ATOM 565 N N . ILE A 1 72 ? 4.954 -12.670 -10.537 1.00 96.12 72 ILE A N 1
ATOM 566 C CA . ILE A 1 72 ? 3.806 -11.868 -10.103 1.00 96.12 72 ILE A CA 1
ATOM 567 C C . ILE A 1 72 ? 3.648 -10.724 -11.086 1.00 96.12 72 ILE A C 1
ATOM 569 O O . ILE A 1 72 ? 4.581 -9.946 -11.302 1.00 96.12 72 ILE A O 1
ATOM 573 N N . GLU A 1 73 ? 2.451 -10.592 -11.639 1.00 96.62 73 GLU A N 1
ATOM 574 C CA . GLU A 1 73 ? 2.135 -9.477 -12.520 1.00 96.62 73 GLU A CA 1
ATOM 575 C C . GLU A 1 73 ? 1.960 -8.185 -11.717 1.00 96.62 73 GLU A C 1
ATOM 577 O O . GLU A 1 73 ? 1.404 -8.162 -10.616 1.00 96.62 73 GLU A O 1
ATOM 582 N N . VAL A 1 74 ? 2.371 -7.056 -12.293 1.00 96.88 74 VAL A N 1
ATOM 583 C CA . VAL A 1 74 ? 2.198 -5.742 -11.646 1.00 96.88 74 VAL A CA 1
ATOM 584 C C . VAL A 1 74 ? 0.715 -5.463 -11.358 1.00 96.88 74 VAL A C 1
ATOM 586 O O . VAL A 1 74 ? 0.373 -4.933 -10.299 1.00 96.88 74 VAL A O 1
ATOM 589 N N . ALA A 1 75 ? -0.171 -5.872 -12.272 1.00 97.88 75 ALA A N 1
ATOM 590 C CA . ALA A 1 75 ? -1.618 -5.757 -12.108 1.00 97.88 75 ALA A CA 1
ATOM 591 C C . ALA A 1 75 ? -2.173 -6.655 -10.990 1.00 97.88 75 ALA A C 1
ATOM 593 O O . ALA A 1 75 ? -3.124 -6.266 -10.310 1.00 97.88 75 ALA A O 1
ATOM 594 N N . GLU A 1 76 ? -1.567 -7.823 -10.765 1.00 98.19 76 GLU A N 1
ATOM 595 C CA . GLU A 1 76 ? -1.939 -8.724 -9.674 1.00 98.19 76 GLU A CA 1
ATOM 596 C C . GLU A 1 76 ? -1.630 -8.078 -8.322 1.00 98.19 76 GLU A C 1
ATOM 598 O O . GLU A 1 76 ? -2.519 -7.971 -7.475 1.00 98.19 76 GLU A O 1
ATOM 603 N N . LEU A 1 77 ? -0.414 -7.545 -8.150 1.00 98.31 77 LEU A N 1
ATOM 604 C CA . LEU A 1 77 ? -0.059 -6.820 -6.929 1.00 98.31 77 LEU A CA 1
ATOM 605 C C . LEU A 1 77 ? -0.969 -5.602 -6.722 1.00 98.31 77 LEU A C 1
ATOM 607 O O . LEU A 1 77 ? -1.476 -5.401 -5.620 1.00 98.31 77 LEU A O 1
ATOM 611 N N . ALA A 1 78 ? -1.215 -4.807 -7.767 1.00 98.56 78 ALA A N 1
ATOM 612 C CA . ALA A 1 78 ? -2.105 -3.650 -7.684 1.00 98.56 78 ALA A CA 1
ATOM 613 C C . ALA A 1 78 ? -3.525 -4.045 -7.235 1.00 98.56 78 ALA A C 1
ATOM 615 O O . ALA A 1 78 ? -4.098 -3.396 -6.358 1.00 98.56 78 ALA A O 1
ATOM 616 N N . SER A 1 79 ? -4.066 -5.141 -7.776 1.00 98.62 79 SER A N 1
ATOM 617 C CA . SER A 1 79 ? -5.362 -5.696 -7.372 1.00 98.62 79 SER A CA 1
ATOM 618 C C . SER A 1 79 ? -5.369 -6.097 -5.897 1.00 98.62 79 SER A C 1
ATOM 620 O O . SER A 1 79 ? -6.277 -5.703 -5.162 1.00 98.62 79 SER A O 1
ATOM 622 N N . VAL A 1 80 ? -4.333 -6.802 -5.429 1.00 98.50 80 VAL A N 1
ATOM 623 C CA . VAL A 1 80 ? -4.190 -7.183 -4.013 1.00 98.50 80 VAL A CA 1
ATOM 624 C C . VAL A 1 80 ? -4.188 -5.949 -3.109 1.00 98.50 80 VAL A C 1
ATOM 626 O O . VAL A 1 80 ? -4.914 -5.916 -2.117 1.00 98.50 80 VAL A O 1
ATOM 629 N N . LEU A 1 81 ? -3.449 -4.898 -3.467 1.00 98.75 81 LEU A N 1
ATOM 630 C CA . LEU A 1 81 ? -3.401 -3.650 -2.698 1.00 98.75 81 LEU A CA 1
ATOM 631 C C . LEU A 1 81 ? -4.779 -2.983 -2.574 1.00 98.75 81 LEU A C 1
ATOM 633 O O . LEU A 1 81 ? -5.194 -2.630 -1.468 1.00 98.75 81 LEU A O 1
ATOM 637 N N . VAL A 1 82 ? -5.524 -2.867 -3.674 1.00 98.69 82 VAL A N 1
ATOM 638 C CA . VAL A 1 82 ? -6.888 -2.308 -3.657 1.00 98.69 82 VAL A CA 1
ATOM 639 C C . VAL A 1 82 ? -7.825 -3.173 -2.805 1.00 98.69 82 VAL A C 1
ATOM 641 O O . VAL A 1 82 ? -8.577 -2.656 -1.977 1.00 98.69 82 VAL A O 1
ATOM 644 N N . GLN A 1 83 ? -7.745 -4.499 -2.934 1.00 98.44 83 GLN A N 1
ATOM 645 C CA . GLN A 1 83 ? -8.548 -5.425 -2.129 1.0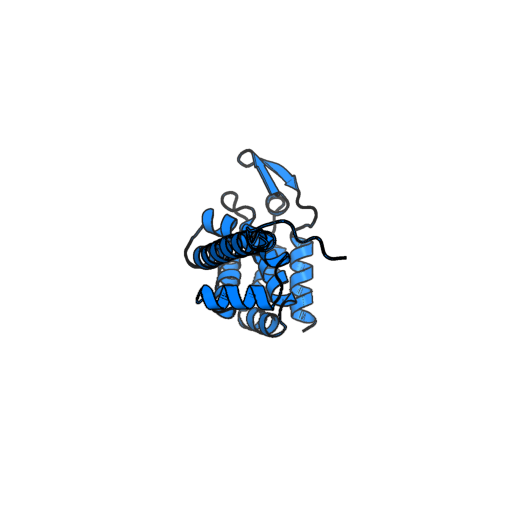0 98.44 83 GLN A CA 1
ATOM 646 C C . GLN A 1 83 ? -8.237 -5.327 -0.632 1.00 98.44 83 GLN A C 1
ATOM 648 O O . GLN A 1 83 ? -9.148 -5.440 0.191 1.00 98.44 83 GLN A O 1
ATOM 653 N N . ILE A 1 84 ? -6.980 -5.079 -0.258 1.00 98.12 84 ILE A N 1
ATOM 654 C CA . ILE A 1 84 ? -6.597 -4.880 1.142 1.00 98.12 84 ILE A CA 1
ATOM 655 C C . ILE A 1 84 ? -7.252 -3.622 1.710 1.00 98.12 84 ILE A C 1
ATOM 657 O O . ILE A 1 84 ? -7.782 -3.700 2.821 1.00 98.12 84 ILE A O 1
ATOM 661 N N . LEU A 1 85 ? -7.260 -2.496 0.985 1.00 98.25 85 LEU A N 1
ATOM 662 C CA . LEU A 1 85 ? -7.956 -1.281 1.438 1.00 98.25 85 LEU A CA 1
ATOM 663 C C . LEU A 1 85 ? -9.453 -1.540 1.615 1.00 98.25 85 LEU A C 1
ATOM 665 O O . LEU A 1 85 ? -10.007 -1.226 2.670 1.00 98.25 85 LEU A O 1
ATOM 669 N N . LYS A 1 86 ? -10.062 -2.233 0.651 1.00 97.75 86 LYS A N 1
ATOM 670 C CA . LYS A 1 86 ? -11.475 -2.617 0.697 1.00 97.75 86 LYS A CA 1
ATOM 671 C C . LYS A 1 86 ? -11.811 -3.511 1.894 1.00 97.75 86 LYS A C 1
ATOM 673 O O . LYS A 1 86 ? -12.826 -3.305 2.560 1.00 97.75 86 LYS A O 1
ATOM 678 N N . LYS A 1 87 ? -10.958 -4.499 2.202 1.00 96.56 87 LYS A N 1
ATOM 679 C CA . LYS A 1 87 ? -11.089 -5.386 3.379 1.00 96.56 87 LYS A CA 1
ATOM 680 C C . LYS A 1 87 ? -10.909 -4.608 4.685 1.00 96.56 87 LYS A C 1
ATOM 682 O O . LYS A 1 87 ? -11.612 -4.870 5.658 1.00 96.56 87 LYS A O 1
ATOM 687 N N . HIS A 1 88 ? -10.005 -3.632 4.708 1.00 95.69 88 HIS A N 1
ATOM 688 C CA . HIS A 1 88 ? -9.686 -2.819 5.882 1.00 95.69 88 HIS A CA 1
ATOM 689 C C . HIS A 1 88 ? -10.377 -1.457 5.837 1.00 95.69 88 HIS A C 1
ATOM 691 O O . HIS A 1 88 ? -9.733 -0.432 6.050 1.00 95.69 88 HIS A O 1
ATOM 697 N N . LYS A 1 89 ? -11.697 -1.425 5.611 1.00 95.44 89 LYS A N 1
ATOM 698 C CA . LYS A 1 89 ? -12.457 -0.167 5.544 1.00 95.44 89 LYS A CA 1
ATOM 699 C C . LYS A 1 89 ? -12.260 0.728 6.773 1.00 95.44 89 LYS A C 1
ATOM 701 O O . LYS A 1 89 ? -12.175 1.941 6.627 1.00 95.44 89 LYS A O 1
ATOM 706 N N . TYR A 1 90 ? -12.138 0.151 7.970 1.00 95.88 90 TYR A N 1
ATOM 707 C CA . TYR A 1 90 ? -11.870 0.873 9.221 1.00 95.88 90 TYR A CA 1
ATOM 708 C C . TYR A 1 90 ? -10.500 0.489 9.806 1.00 95.88 90 TYR A C 1
ATOM 710 O O . TYR A 1 90 ? -10.057 -0.648 9.612 1.00 95.88 90 TYR A O 1
ATOM 718 N N . PRO A 1 91 ? -9.819 1.413 10.510 1.00 92.62 91 PRO A N 1
ATOM 719 C CA . PRO A 1 91 ? -8.502 1.147 11.065 1.00 92.62 91 PRO A CA 1
ATOM 720 C C . PRO A 1 91 ? -8.605 0.077 12.151 1.00 92.62 91 PRO A C 1
ATOM 722 O O . PRO A 1 91 ? -9.495 0.115 13.000 1.00 92.62 91 PRO A O 1
ATOM 725 N N . ALA A 1 92 ? -7.681 -0.883 12.130 1.00 90.44 92 ALA A N 1
ATOM 726 C CA . ALA A 1 92 ? -7.672 -2.010 13.052 1.00 90.44 92 ALA A CA 1
ATOM 727 C C . ALA A 1 92 ? -6.421 -1.983 13.932 1.00 90.44 92 ALA A C 1
ATOM 729 O O . ALA A 1 92 ? -5.304 -1.865 13.437 1.00 90.44 92 ALA A O 1
ATOM 730 N N . THR A 1 93 ? -6.584 -2.193 15.238 1.00 88.75 93 THR A N 1
ATOM 731 C CA . THR A 1 93 ? -5.465 -2.227 16.199 1.00 88.75 93 THR A CA 1
ATOM 732 C C . THR A 1 93 ? -4.499 -3.391 15.969 1.00 88.75 93 THR A C 1
ATOM 734 O O . THR A 1 93 ? -3.329 -3.297 16.327 1.00 88.75 93 THR A O 1
ATOM 737 N N . LYS A 1 94 ? -4.961 -4.490 15.355 1.00 91.19 94 LYS A N 1
ATOM 738 C CA . LYS A 1 94 ? -4.119 -5.652 15.018 1.00 91.19 94 LYS A CA 1
ATOM 739 C C . LYS A 1 94 ? -3.142 -5.344 13.880 1.00 91.19 94 LYS A C 1
ATOM 741 O O . LYS A 1 94 ? -1.995 -5.794 13.911 1.00 91.19 94 LYS A O 1
ATOM 746 N N . THR A 1 95 ? -3.590 -4.553 12.908 1.00 93.50 95 THR A N 1
ATOM 747 C CA . THR A 1 95 ? -2.847 -4.200 11.692 1.00 93.50 95 THR A CA 1
ATOM 748 C C . THR A 1 95 ? -2.856 -2.686 11.453 1.00 93.50 95 THR A C 1
ATOM 750 O O . THR A 1 95 ? -3.316 -2.225 10.406 1.00 93.50 95 THR A O 1
ATOM 753 N N . PRO A 1 96 ? -2.367 -1.882 12.417 1.00 93.31 96 PRO A N 1
ATOM 754 C CA . PRO A 1 96 ? -2.620 -0.443 12.462 1.00 93.31 96 PRO A CA 1
ATOM 755 C C . PRO A 1 96 ? -1.982 0.331 11.308 1.00 93.31 96 PRO A C 1
ATOM 757 O O . PRO A 1 96 ? -2.391 1.454 11.045 1.00 93.31 96 PRO A O 1
ATOM 760 N N . ARG A 1 97 ? -0.996 -0.240 10.606 1.00 95.19 97 ARG A N 1
ATOM 761 C CA . ARG A 1 97 ? -0.285 0.443 9.515 1.00 95.19 97 ARG A CA 1
ATOM 762 C C . ARG A 1 97 ? -0.577 -0.155 8.142 1.00 95.19 97 ARG A C 1
ATOM 764 O O . ARG A 1 97 ? 0.008 0.292 7.163 1.00 95.19 97 ARG A O 1
ATOM 771 N N . ILE A 1 98 ? -1.472 -1.145 8.035 1.00 97.12 98 ILE A N 1
ATOM 772 C CA . ILE A 1 98 ? -1.644 -1.885 6.775 1.00 97.12 98 ILE A CA 1
ATOM 773 C C . ILE A 1 98 ? -2.099 -0.977 5.633 1.00 97.12 98 ILE A C 1
ATOM 775 O O . ILE A 1 98 ? -1.469 -0.967 4.581 1.00 97.12 98 ILE A O 1
ATOM 779 N N . ARG A 1 99 ? -3.116 -0.137 5.858 1.00 97.94 99 ARG A N 1
ATOM 780 C CA . ARG A 1 99 ? -3.593 0.812 4.845 1.00 97.94 99 ARG A CA 1
ATOM 781 C C . ARG A 1 99 ? -2.529 1.822 4.454 1.00 97.94 99 ARG A C 1
ATOM 783 O O . ARG A 1 99 ? -2.342 2.093 3.275 1.00 97.94 99 ARG A O 1
ATOM 790 N N . ARG A 1 100 ? -1.800 2.338 5.444 1.00 97.44 100 ARG A N 1
ATOM 791 C CA . ARG A 1 100 ? -0.698 3.268 5.215 1.00 97.44 100 ARG A CA 1
ATOM 792 C C . ARG A 1 100 ? 0.344 2.664 4.274 1.00 97.44 100 ARG A C 1
ATOM 794 O O . ARG A 1 100 ? 0.681 3.283 3.271 1.00 97.44 100 ARG A O 1
ATOM 801 N N . PHE A 1 101 ? 0.824 1.461 4.581 1.00 97.88 101 PHE A N 1
ATOM 802 C CA . PHE A 1 101 ? 1.839 0.794 3.769 1.00 97.88 101 PHE A CA 1
ATOM 803 C C . PHE A 1 101 ? 1.332 0.440 2.373 1.00 97.88 101 PHE A C 1
ATOM 805 O O . PHE A 1 101 ? 2.086 0.556 1.410 1.00 97.88 101 PHE A O 1
ATOM 812 N N . VAL A 1 102 ? 0.052 0.084 2.243 1.00 98.56 102 VAL A N 1
ATOM 813 C CA . VAL A 1 102 ? -0.582 -0.099 0.933 1.00 98.56 102 VAL A CA 1
ATOM 814 C C . VAL A 1 102 ? -0.517 1.185 0.107 1.00 98.56 102 VAL A C 1
ATOM 816 O O . VAL A 1 102 ? -0.100 1.143 -1.049 1.00 98.56 102 VAL A O 1
ATOM 819 N N 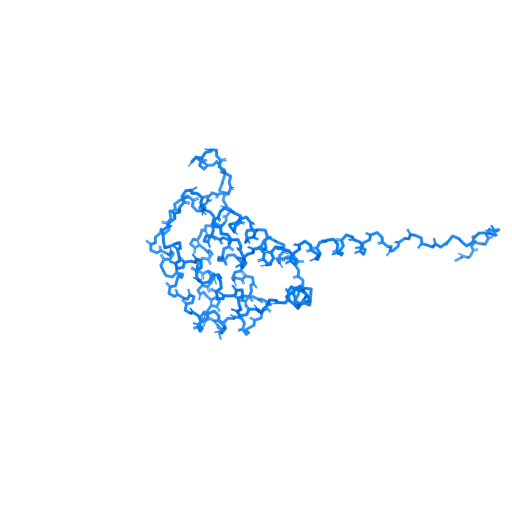. ILE A 1 103 ? -0.879 2.328 0.693 1.00 98.56 103 ILE A N 1
ATOM 820 C CA . ILE A 1 103 ? -0.861 3.621 -0.004 1.00 98.56 103 ILE A CA 1
ATOM 821 C C . ILE A 1 103 ? 0.576 4.025 -0.359 1.00 98.56 103 ILE A C 1
ATOM 823 O O . ILE A 1 103 ? 0.825 4.470 -1.477 1.00 98.56 103 ILE A O 1
ATOM 827 N N . GLU A 1 104 ? 1.539 3.835 0.547 1.00 98.31 104 GLU A N 1
ATOM 828 C CA . GLU A 1 104 ? 2.959 4.112 0.281 1.00 98.31 104 GLU A CA 1
ATOM 829 C C . GLU A 1 104 ? 3.495 3.271 -0.889 1.00 98.31 104 GLU A C 1
ATOM 831 O O . GLU A 1 104 ? 4.148 3.814 -1.787 1.00 98.31 104 GLU A O 1
ATOM 836 N N . LEU A 1 105 ? 3.178 1.971 -0.928 1.00 98.50 105 LEU A N 1
ATOM 837 C CA . LEU A 1 105 ? 3.587 1.089 -2.021 1.00 98.50 105 LEU A CA 1
ATOM 838 C C . LEU A 1 105 ? 2.888 1.448 -3.340 1.00 98.50 105 LEU A C 1
ATOM 840 O O . LEU A 1 105 ? 3.544 1.508 -4.379 1.00 98.50 105 LEU A O 1
ATOM 844 N N . ALA A 1 106 ? 1.590 1.757 -3.311 1.00 98.62 106 ALA A N 1
ATOM 845 C CA . ALA A 1 106 ? 0.848 2.176 -4.499 1.00 98.62 106 ALA A CA 1
ATOM 846 C C . ALA A 1 106 ? 1.383 3.494 -5.084 1.00 98.62 106 ALA A C 1
ATOM 848 O O . ALA A 1 106 ? 1.549 3.605 -6.297 1.00 98.62 106 ALA A O 1
ATOM 849 N N . ILE A 1 107 ? 1.724 4.476 -4.239 1.00 98.50 107 ILE A N 1
ATOM 850 C CA . ILE A 1 107 ? 2.378 5.724 -4.668 1.00 98.50 107 ILE A CA 1
ATOM 851 C C . ILE A 1 107 ? 3.699 5.424 -5.372 1.00 98.50 107 ILE A C 1
ATOM 853 O O . ILE A 1 107 ? 3.983 6.024 -6.409 1.00 98.50 107 ILE A O 1
ATOM 857 N N . TRP A 1 108 ? 4.513 4.518 -4.825 1.00 97.88 108 TRP A N 1
ATOM 858 C CA . TRP A 1 108 ? 5.751 4.109 -5.483 1.00 97.88 108 TRP A CA 1
ATOM 859 C C . TRP A 1 108 ? 5.469 3.485 -6.858 1.00 97.88 108 TRP A C 1
ATOM 861 O O . TRP A 1 108 ? 6.045 3.936 -7.845 1.00 97.88 108 TRP A O 1
ATOM 871 N N . MET A 1 109 ? 4.526 2.540 -6.953 1.00 98.06 109 MET A N 1
ATOM 872 C CA . MET A 1 109 ? 4.166 1.890 -8.223 1.00 98.06 109 MET A CA 1
ATOM 873 C C . MET A 1 109 ? 3.686 2.902 -9.273 1.00 98.06 109 MET A C 1
ATOM 875 O O . MET A 1 109 ? 4.112 2.842 -10.424 1.00 98.06 109 MET A O 1
ATOM 879 N N . MET A 1 110 ? 2.829 3.851 -8.890 1.00 98.06 110 MET A N 1
ATOM 880 C CA . MET A 1 110 ? 2.320 4.903 -9.782 1.00 98.06 110 MET A CA 1
ATOM 881 C C . MET A 1 110 ? 3.405 5.887 -10.238 1.00 98.06 110 MET A C 1
ATOM 883 O O . MET A 1 110 ? 3.323 6.444 -11.332 1.00 98.06 110 MET A O 1
ATOM 887 N N . ARG A 1 111 ? 4.433 6.114 -9.413 1.00 96.94 111 ARG A N 1
ATOM 888 C CA . ARG A 1 111 ? 5.594 6.935 -9.786 1.00 96.94 111 ARG A CA 1
ATOM 889 C C . ARG A 1 111 ? 6.559 6.204 -10.712 1.00 96.94 111 ARG A C 1
ATOM 891 O O . ARG A 1 111 ? 7.190 6.868 -11.526 1.00 96.94 111 ARG A O 1
ATOM 898 N N . ASP A 1 112 ? 6.667 4.883 -10.586 1.00 95.88 112 ASP A N 1
ATOM 899 C CA . ASP A 1 112 ? 7.557 4.057 -11.406 1.00 95.88 112 ASP A CA 1
ATOM 900 C C . ASP A 1 112 ? 7.127 4.054 -12.879 1.00 95.88 112 ASP A C 1
ATOM 902 O O . ASP A 1 112 ? 7.936 4.336 -13.761 1.00 95.88 112 ASP A O 1
ATOM 906 N N . LYS A 1 113 ? 5.844 3.777 -13.165 1.00 95.19 113 LYS A N 1
ATOM 907 C CA . LYS A 1 113 ? 5.327 3.703 -14.543 1.00 95.19 113 LYS A CA 1
ATOM 908 C C . LYS A 1 113 ? 3.915 4.258 -14.665 1.00 95.19 113 LYS A C 1
ATOM 910 O O . LYS A 1 113 ? 3.036 3.947 -13.867 1.00 95.19 113 LYS A O 1
ATOM 915 N N . GLU A 1 114 ? 3.682 4.991 -15.750 1.00 95.31 114 GLU A N 1
ATOM 916 C CA . GLU A 1 114 ? 2.371 5.544 -16.111 1.00 95.31 114 GLU A CA 1
ATOM 917 C C . GLU A 1 114 ? 1.293 4.463 -16.270 1.00 95.31 114 GLU A C 1
ATOM 919 O O . GLU A 1 114 ? 0.168 4.601 -15.800 1.00 95.31 114 GLU A O 1
ATOM 924 N N . THR A 1 115 ? 1.663 3.316 -16.840 1.00 96.44 115 THR A N 1
ATOM 925 C CA . THR A 1 115 ? 0.770 2.157 -16.975 1.00 96.44 115 THR A CA 1
ATOM 926 C C . THR A 1 115 ? 0.184 1.708 -15.637 1.00 96.44 115 THR A C 1
ATOM 928 O O . THR A 1 115 ? -0.951 1.241 -15.591 1.00 96.44 115 THR A O 1
ATOM 931 N N . ASN A 1 116 ? 0.920 1.884 -14.536 1.00 97.75 116 ASN A N 1
ATOM 932 C CA . ASN A 1 116 ? 0.465 1.489 -13.206 1.00 97.75 116 ASN A CA 1
ATOM 933 C C . ASN A 1 116 ? -0.642 2.419 -12.699 1.00 97.75 116 ASN A C 1
ATOM 935 O O . ASN A 1 116 ? -1.554 1.949 -12.023 1.00 97.75 116 ASN A O 1
ATOM 939 N N . VAL A 1 117 ? -0.612 3.706 -13.061 1.00 98.44 117 VAL A N 1
ATOM 940 C CA . VAL A 1 117 ? -1.690 4.660 -12.751 1.00 98.44 117 VAL A C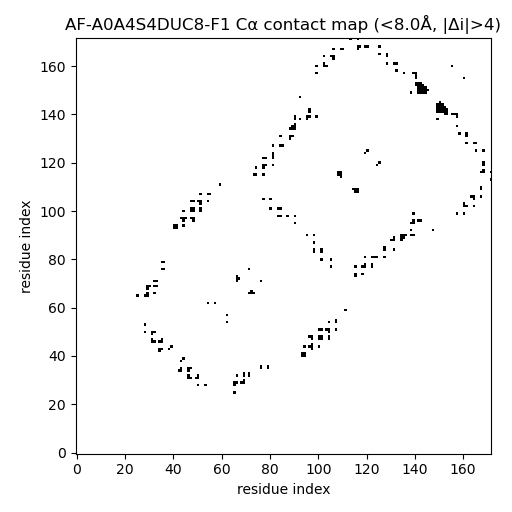A 1
ATOM 941 C C . VAL A 1 117 ? -2.995 4.192 -13.387 1.00 98.44 117 VAL A C 1
ATOM 943 O O . VAL A 1 117 ? -4.006 4.068 -12.698 1.00 98.44 117 VAL A O 1
ATOM 946 N N . GLN A 1 118 ? -2.956 3.835 -14.673 1.00 98.06 118 GLN A N 1
ATOM 947 C CA . GLN A 1 118 ? -4.134 3.355 -15.401 1.00 98.06 118 GLN A CA 1
ATOM 948 C C . GLN A 1 118 ? -4.671 2.034 -14.827 1.00 98.06 118 GLN A C 1
ATOM 950 O O . GLN A 1 118 ? -5.884 1.858 -14.708 1.00 98.06 118 GLN A O 1
ATOM 955 N N . ILE A 1 119 ? -3.782 1.133 -14.393 1.00 98.44 119 ILE A N 1
ATOM 956 C CA . ILE A 1 119 ? -4.163 -0.094 -13.678 1.00 98.44 119 ILE A CA 1
ATOM 957 C C . ILE A 1 119 ? -4.907 0.247 -12.377 1.00 98.44 119 ILE A C 1
ATOM 959 O O . ILE A 1 119 ? -6.005 -0.260 -12.152 1.00 98.44 119 ILE A O 1
ATOM 963 N N . PHE A 1 120 ? -4.362 1.127 -11.531 1.00 98.69 120 PHE A N 1
ATOM 964 C CA . PHE A 1 120 ? -5.010 1.502 -10.267 1.00 98.69 120 PHE A CA 1
ATOM 965 C C . PHE A 1 120 ? -6.349 2.217 -10.472 1.00 98.69 120 PHE A C 1
ATOM 967 O O . PHE A 1 120 ? -7.295 1.947 -9.728 1.00 98.69 120 PHE A O 1
ATOM 974 N N . LYS A 1 121 ? -6.463 3.071 -11.495 1.00 98.06 121 LYS A N 1
ATOM 975 C CA . LYS A 1 121 ? -7.743 3.664 -11.909 1.00 98.06 121 LYS A CA 1
ATOM 976 C C . LYS A 1 121 ? -8.768 2.596 -12.259 1.00 98.06 121 LYS A C 1
ATOM 978 O O . LYS A 1 121 ? -9.856 2.588 -11.692 1.00 98.06 121 LYS A O 1
ATOM 983 N N . GLY A 1 122 ? -8.402 1.670 -13.147 1.00 98.06 122 GLY A N 1
ATOM 984 C CA . GLY A 1 122 ? -9.283 0.586 -13.590 1.00 98.06 122 GLY A CA 1
ATOM 985 C C . GLY A 1 122 ? -9.728 -0.337 -12.453 1.00 98.06 122 GLY A C 1
ATOM 986 O O . GLY A 1 122 ? -10.836 -0.866 -12.486 1.00 98.06 122 GLY A O 1
ATOM 987 N N . LEU A 1 123 ? -8.899 -0.488 -11.418 1.00 98.56 123 LEU A N 1
ATOM 988 C CA . LEU A 1 123 ? -9.216 -1.263 -10.216 1.00 98.56 123 LEU A CA 1
ATOM 989 C C . LEU A 1 123 ? -10.063 -0.493 -9.186 1.00 98.56 123 LEU A C 1
ATOM 991 O O . LEU A 1 123 ? -10.520 -1.094 -8.215 1.00 98.56 123 LEU A O 1
ATOM 995 N N . GLY A 1 124 ? -10.300 0.808 -9.378 1.00 97.88 124 GLY A N 1
ATOM 996 C CA . GLY A 1 124 ? -11.118 1.628 -8.482 1.00 97.88 124 GLY A CA 1
ATOM 997 C C . GLY A 1 124 ? -10.378 2.164 -7.253 1.00 97.88 124 GLY A C 1
ATOM 998 O O . GLY A 1 124 ? -11.005 2.385 -6.219 1.00 97.88 124 GLY A O 1
ATOM 999 N N . MET A 1 125 ? -9.063 2.392 -7.351 1.00 98.50 125 MET A N 1
ATOM 1000 C CA . MET A 1 125 ? -8.243 2.902 -6.242 1.00 98.50 125 MET A CA 1
ATOM 1001 C C . MET A 1 125 ? -8.755 4.232 -5.667 1.00 98.50 125 MET A C 1
ATOM 1003 O O . MET A 1 125 ? -8.711 4.423 -4.456 1.00 98.50 125 MET A O 1
ATOM 1007 N N . GLU A 1 126 ? -9.279 5.134 -6.505 1.00 98.19 126 GLU A N 1
ATOM 1008 C CA . GLU A 1 126 ? -9.813 6.436 -6.066 1.00 98.19 126 GLU A CA 1
ATOM 1009 C C . GLU A 1 126 ? -10.897 6.280 -4.993 1.00 98.19 126 GLU A C 1
ATOM 1011 O O . GLU A 1 126 ? -10.824 6.902 -3.936 1.00 98.19 126 GLU A O 1
ATOM 1016 N N . LYS A 1 127 ? -11.847 5.366 -5.216 1.00 98.19 127 LYS A N 1
ATOM 1017 C CA . LYS A 1 127 ? -12.938 5.091 -4.276 1.00 98.19 127 LYS A CA 1
ATOM 1018 C C . LYS A 1 127 ? -12.428 4.562 -2.936 1.00 98.19 127 LYS A C 1
ATOM 1020 O O . LYS A 1 127 ? -12.957 4.908 -1.880 1.00 98.19 127 LYS A O 1
ATOM 1025 N N . GLU A 1 128 ? -11.417 3.699 -2.966 1.00 98.56 128 GLU A N 1
ATOM 1026 C CA . GLU A 1 128 ? -10.841 3.160 -1.735 1.00 98.56 128 GLU A CA 1
ATOM 1027 C C . GLU A 1 128 ? -10.063 4.246 -0.973 1.00 98.56 128 GLU A C 1
ATOM 1029 O O . GLU A 1 128 ? -10.165 4.321 0.250 1.00 98.56 128 GLU A O 1
ATOM 1034 N N . LEU A 1 129 ? -9.361 5.149 -1.668 1.00 98.56 129 LEU A N 1
ATOM 1035 C CA . LEU A 1 129 ? -8.684 6.307 -1.067 1.00 98.56 129 LEU A CA 1
ATOM 1036 C C . LEU A 1 129 ? -9.662 7.324 -0.452 1.00 98.56 129 LEU A C 1
ATOM 1038 O O . LEU A 1 129 ? -9.394 7.853 0.632 1.00 98.56 129 LEU A O 1
ATOM 1042 N N . GLU A 1 130 ? -10.807 7.567 -1.091 1.00 98.00 130 GLU A N 1
ATOM 1043 C CA . GLU A 1 130 ? -11.910 8.347 -0.511 1.00 98.00 130 GLU A CA 1
ATOM 1044 C C . GLU A 1 130 ? -12.403 7.695 0.784 1.00 98.00 130 GLU A C 1
ATOM 1046 O O . GLU A 1 130 ? -12.435 8.343 1.830 1.00 98.00 130 GLU A O 1
ATOM 1051 N N . SER A 1 131 ? -12.646 6.378 0.766 1.00 97.50 131 SER A N 1
ATOM 1052 C CA . SER A 1 131 ? -13.049 5.659 1.976 1.00 97.50 131 SER A CA 1
ATOM 1053 C C . SER A 1 131 ? -12.007 5.745 3.092 1.00 97.50 131 SER A C 1
ATOM 1055 O O . SER A 1 131 ? -12.400 5.773 4.256 1.00 97.50 131 SER A O 1
ATOM 1057 N N . VAL A 1 132 ? -10.705 5.757 2.786 1.00 97.75 132 VAL A N 1
ATOM 1058 C CA . VAL A 1 132 ? -9.663 5.960 3.809 1.00 97.75 132 VAL A CA 1
ATOM 1059 C C . VAL A 1 132 ? -9.740 7.365 4.393 1.00 97.75 132 VAL A C 1
ATOM 1061 O O . VAL A 1 132 ? -9.591 7.520 5.601 1.00 97.75 132 VAL A O 1
ATOM 1064 N N . THR A 1 133 ? -9.999 8.380 3.570 1.00 96.88 133 THR A N 1
ATOM 1065 C CA . THR A 1 133 ? -10.157 9.765 4.044 1.00 96.88 133 THR A CA 1
ATOM 1066 C C . THR A 1 133 ? -11.311 9.884 5.036 1.00 96.88 133 THR A C 1
ATOM 1068 O O . THR A 1 133 ? -11.158 10.548 6.059 1.00 96.88 133 THR A O 1
ATOM 1071 N N . ASP A 1 134 ? -12.416 9.186 4.778 1.00 96.75 134 ASP A N 1
ATOM 1072 C CA . ASP A 1 134 ? -13.614 9.224 5.621 1.00 96.75 134 ASP A CA 1
ATOM 1073 C C . ASP A 1 134 ? -13.471 8.443 6.937 1.00 96.75 134 ASP A C 1
ATOM 1075 O O . ASP A 1 134 ? -14.149 8.747 7.919 1.00 96.75 134 ASP A O 1
ATOM 1079 N N . THR A 1 135 ? -12.629 7.403 6.973 1.00 96.88 135 THR A N 1
ATOM 1080 C CA . THR A 1 135 ? -12.542 6.466 8.113 1.00 96.88 135 THR A CA 1
ATOM 1081 C C . THR A 1 135 ? -11.201 6.471 8.840 1.00 96.88 135 THR A C 1
ATOM 1083 O O . THR A 1 135 ? -10.994 5.668 9.758 1.00 96.88 135 THR A O 1
ATOM 1086 N N . THR A 1 136 ? -10.270 7.319 8.419 1.00 93.19 136 THR A N 1
ATOM 1087 C CA . THR A 1 136 ? -8.937 7.442 9.013 1.00 93.19 136 THR A CA 1
ATOM 1088 C C . THR A 1 136 ? -8.987 7.734 10.511 1.00 93.19 136 THR A C 1
ATOM 1090 O O . THR A 1 136 ? -9.898 8.383 11.029 1.00 93.19 136 THR A O 1
ATOM 1093 N N . SER A 1 137 ? -7.981 7.240 11.225 1.00 93.12 137 SER A N 1
ATOM 1094 C CA . SER A 1 137 ? -7.818 7.455 12.660 1.00 93.12 137 SER A CA 1
ATOM 1095 C C . SER A 1 137 ? -6.368 7.766 13.004 1.00 93.12 137 SER A C 1
ATOM 1097 O O . SER A 1 137 ? -5.433 7.333 12.331 1.00 93.12 137 SER A O 1
ATOM 1099 N N . GLU A 1 138 ? -6.174 8.452 14.130 1.00 90.94 138 GLU A N 1
ATOM 1100 C CA . GLU A 1 138 ? -4.856 8.807 14.657 1.00 90.94 138 GLU A CA 1
ATOM 1101 C C . GLU A 1 138 ? -3.909 7.616 14.820 1.00 90.94 138 GLU A C 1
ATOM 1103 O O . GLU A 1 138 ? -2.695 7.789 14.716 1.00 90.94 138 GLU A O 1
ATOM 1108 N N . ILE A 1 139 ? -4.433 6.403 15.023 1.00 92.62 139 ILE A N 1
ATOM 1109 C CA . ILE A 1 139 ? -3.613 5.194 15.161 1.00 92.62 139 ILE A CA 1
ATOM 1110 C C . ILE A 1 139 ? -2.718 4.941 13.934 1.00 92.62 139 ILE A C 1
ATOM 1112 O O . ILE A 1 139 ? -1.608 4.437 14.077 1.00 92.62 139 ILE A O 1
ATOM 1116 N N . GLU A 1 140 ? -3.145 5.353 12.740 1.00 93.38 140 GLU A N 1
ATOM 1117 C CA . GLU A 1 140 ? -2.415 5.141 11.480 1.00 93.38 140 GLU A CA 1
ATOM 1118 C C . GLU A 1 140 ? -1.275 6.144 11.264 1.00 93.38 140 GLU A C 1
ATOM 1120 O O . GLU A 1 140 ? -0.456 6.003 10.348 1.00 93.38 140 GLU A O 1
ATOM 1125 N N . ASN A 1 141 ? -1.196 7.163 12.122 1.00 93.75 141 ASN A N 1
ATOM 1126 C CA . ASN A 1 141 ? -0.105 8.127 12.137 1.00 93.75 141 ASN A CA 1
ATOM 1127 C C . ASN A 1 141 ? 1.064 7.668 13.026 1.00 93.75 141 ASN A C 1
ATOM 1129 O O . ASN A 1 141 ? 2.087 8.350 13.045 1.00 93.75 141 ASN A O 1
ATOM 1133 N N . PHE A 1 142 ? 0.973 6.522 13.716 1.00 93.69 142 PHE A N 1
ATOM 1134 C CA . PHE A 1 142 ? 2.047 5.968 14.554 1.00 93.69 142 PHE A CA 1
ATOM 1135 C C . PHE A 1 142 ? 2.830 4.838 13.866 1.00 93.69 142 PHE A C 1
ATOM 1137 O O . PHE A 1 142 ? 2.255 3.975 13.206 1.00 93.69 142 PHE A O 1
ATOM 1144 N N . ASN A 1 143 ? 4.154 4.812 14.058 1.00 90.19 143 ASN A N 1
ATOM 1145 C CA . ASN A 1 143 ? 5.048 3.769 13.534 1.00 90.19 143 ASN A CA 1
ATOM 1146 C C . ASN A 1 143 ? 5.546 2.788 14.613 1.00 90.19 143 ASN A C 1
ATOM 1148 O O . ASN A 1 143 ? 5.792 1.618 14.299 1.00 90.19 143 ASN A O 1
ATOM 1152 N N . VAL A 1 144 ? 5.648 3.239 15.868 1.00 89.50 144 VAL A N 1
ATOM 1153 C CA . VAL A 1 144 ? 6.085 2.459 17.036 1.00 89.50 144 VAL A CA 1
ATOM 1154 C C . VAL A 1 144 ? 4.952 2.384 18.052 1.00 89.50 144 VAL A C 1
ATOM 1156 O O . VAL A 1 144 ? 4.322 3.398 18.353 1.00 89.50 144 VAL A O 1
ATOM 1159 N N . PHE A 1 145 ? 4.731 1.190 18.605 1.00 89.44 145 PHE A N 1
ATOM 1160 C CA . PHE A 1 145 ? 3.660 0.898 19.556 1.00 89.44 145 PHE A CA 1
ATOM 1161 C C . PHE A 1 145 ? 4.182 0.130 20.775 1.00 89.44 145 PHE A C 1
ATOM 1163 O O . PHE A 1 145 ? 5.080 -0.701 20.643 1.00 89.44 145 PHE A O 1
ATOM 1170 N N . SER A 1 146 ? 3.563 0.359 21.933 1.00 88.06 146 SER A N 1
ATOM 1171 C CA . SER A 1 146 ? 3.620 -0.515 23.110 1.00 88.06 146 SER A CA 1
ATOM 1172 C C . SER A 1 146 ? 2.207 -1.009 23.413 1.00 88.06 146 SER A C 1
ATOM 1174 O O . SER A 1 146 ? 1.352 -0.252 23.877 1.00 88.06 146 SER A O 1
ATOM 1176 N N . GLY A 1 147 ? 1.921 -2.266 23.062 1.00 86.62 147 GLY A N 1
ATOM 1177 C CA . GLY A 1 147 ? 0.553 -2.786 23.062 1.00 86.62 147 GLY A CA 1
ATOM 1178 C C . GLY A 1 147 ? -0.339 -1.988 22.104 1.00 86.62 147 GLY A C 1
ATOM 1179 O O . GLY A 1 147 ? -0.102 -1.976 20.898 1.00 86.62 147 GLY A O 1
ATOM 1180 N N . THR A 1 148 ? -1.353 -1.311 22.642 1.00 84.44 148 THR A N 1
ATOM 1181 C CA . THR A 1 148 ? -2.272 -0.437 21.890 1.00 84.44 148 THR A CA 1
ATOM 1182 C C . THR A 1 148 ? -1.873 1.041 21.914 1.00 84.44 148 THR A C 1
ATOM 1184 O O . THR A 1 148 ? -2.535 1.860 21.279 1.00 84.44 148 THR A O 1
ATOM 1187 N N . VAL A 1 149 ? -0.802 1.400 22.629 1.00 87.56 149 VAL A N 1
ATOM 1188 C CA . VAL A 1 149 ? -0.355 2.788 22.794 1.00 87.56 149 VAL A CA 1
ATOM 1189 C C . VAL A 1 149 ? 0.663 3.139 21.712 1.00 87.56 149 VAL A C 1
ATOM 1191 O O . VAL A 1 149 ? 1.712 2.502 21.616 1.00 87.56 149 VAL A O 1
ATOM 1194 N N . GLY A 1 150 ? 0.372 4.162 20.906 1.00 90.69 150 GLY A N 1
ATOM 1195 C CA . GLY A 1 150 ? 1.315 4.724 19.936 1.00 90.69 150 GLY A CA 1
ATOM 1196 C C . GLY A 1 150 ? 2.391 5.567 20.626 1.00 90.69 150 GLY A C 1
ATOM 1197 O O . GLY A 1 150 ? 2.070 6.458 21.408 1.00 90.69 150 GLY A O 1
ATOM 1198 N N . LEU A 1 151 ? 3.664 5.285 20.344 1.00 91.31 151 LEU A N 1
ATOM 1199 C CA . LEU A 1 151 ? 4.816 5.946 20.974 1.00 91.31 151 LEU A CA 1
ATOM 1200 C C . LEU A 1 151 ? 5.488 6.970 20.060 1.00 91.31 151 LEU A C 1
ATOM 1202 O O . LEU A 1 151 ? 5.893 8.035 20.515 1.00 91.31 151 LEU A O 1
ATOM 1206 N N . SER A 1 152 ? 5.625 6.644 18.775 1.00 92.69 152 SER A N 1
ATOM 1207 C CA . SER A 1 152 ? 6.291 7.500 17.792 1.00 92.69 152 SER A CA 1
ATOM 1208 C C . SER A 1 152 ? 5.456 7.618 16.529 1.00 92.69 152 SER A C 1
ATOM 1210 O O . SER A 1 152 ? 4.795 6.660 16.117 1.00 92.69 152 SER A O 1
ATOM 1212 N N . ARG A 1 153 ? 5.455 8.817 15.946 1.00 93.88 153 ARG A N 1
ATOM 1213 C CA . ARG A 1 153 ? 4.648 9.166 14.779 1.00 93.88 153 ARG A CA 1
ATOM 1214 C C . ARG A 1 153 ? 5.467 9.087 13.498 1.00 93.88 153 ARG A C 1
ATOM 1216 O O . ARG A 1 153 ? 6.668 9.352 13.477 1.00 93.88 153 ARG A O 1
ATOM 1223 N N . HIS A 1 154 ? 4.791 8.752 12.409 1.00 91.50 154 HIS A N 1
ATOM 1224 C CA . HIS A 1 154 ? 5.317 8.983 11.076 1.00 91.50 154 HIS A CA 1
ATOM 1225 C C . HIS A 1 154 ? 5.469 10.489 10.827 1.00 91.50 154 HIS A C 1
ATOM 1227 O O . HIS A 1 154 ? 4.636 11.284 11.255 1.00 91.50 154 HIS A O 1
ATOM 1233 N N . ILE A 1 155 ? 6.513 10.867 10.085 1.00 91.50 155 ILE A N 1
ATOM 1234 C CA . ILE A 1 155 ? 6.758 12.265 9.691 1.00 91.50 155 ILE A CA 1
ATOM 1235 C C . ILE A 1 155 ? 5.624 12.776 8.789 1.00 91.50 155 ILE A C 1
ATOM 1237 O O . ILE A 1 155 ? 5.174 13.909 8.921 1.00 91.50 155 ILE A O 1
ATOM 1241 N N . THR A 1 156 ? 5.145 11.925 7.880 1.00 94.88 156 THR A N 1
ATOM 1242 C CA . THR A 1 156 ? 4.041 12.232 6.965 1.00 94.88 156 THR A CA 1
ATOM 1243 C C . THR A 1 156 ? 2.744 11.634 7.496 1.00 94.88 156 THR A C 1
ATOM 1245 O O . THR A 1 156 ? 2.708 10.449 7.839 1.00 94.88 156 THR A O 1
ATOM 1248 N N . THR A 1 157 ? 1.666 12.413 7.523 1.00 95.56 157 THR A N 1
ATOM 1249 C CA . THR A 1 157 ? 0.337 11.924 7.917 1.00 95.56 157 THR A CA 1
ATOM 1250 C C . THR A 1 157 ? -0.262 11.013 6.847 1.00 95.56 157 THR A C 1
ATOM 1252 O O . THR A 1 157 ? 0.084 11.111 5.667 1.00 95.56 157 THR A O 1
ATOM 1255 N N . ILE A 1 158 ? -1.193 10.139 7.234 1.00 96.31 158 ILE A N 1
ATOM 1256 C CA . ILE A 1 158 ? -1.930 9.321 6.258 1.00 96.31 158 ILE A CA 1
ATOM 1257 C C . ILE A 1 158 ? -2.729 10.183 5.269 1.00 96.31 158 ILE A C 1
ATOM 1259 O O . ILE A 1 158 ? -2.733 9.885 4.080 1.00 96.31 158 ILE A O 1
ATOM 1263 N N . HIS A 1 159 ? -3.302 11.307 5.712 1.00 96.25 159 HIS A N 1
ATOM 1264 C CA . HIS A 1 159 ? -3.987 12.250 4.821 1.00 96.25 159 HIS A CA 1
ATOM 1265 C C . HIS A 1 159 ? -3.077 12.779 3.707 1.00 96.25 159 HIS A C 1
ATOM 1267 O O . HIS A 1 159 ? -3.486 12.817 2.551 1.00 96.25 159 HIS A O 1
ATOM 1273 N N . SER A 1 160 ? -1.829 13.136 4.026 1.00 97.69 160 SER A N 1
ATOM 1274 C CA . SER A 1 160 ? -0.872 13.622 3.023 1.00 97.69 160 SER A CA 1
ATOM 1275 C C . SER A 1 160 ? -0.488 12.536 2.008 1.00 97.69 160 SER A C 1
ATOM 1277 O O . SER A 1 160 ? -0.296 12.825 0.823 1.00 97.69 160 SER A O 1
ATOM 1279 N N . LEU A 1 161 ? -0.428 11.271 2.442 1.00 98.00 161 LEU A N 1
ATOM 1280 C CA . LEU A 1 161 ? -0.244 10.138 1.534 1.00 98.00 161 LEU A CA 1
ATOM 1281 C C . LEU A 1 161 ? -1.449 9.972 0.605 1.00 98.00 161 LEU A C 1
ATOM 1283 O O . LEU A 1 161 ? -1.265 9.875 -0.606 1.00 98.00 161 LEU A O 1
ATOM 1287 N N . VAL A 1 162 ? -2.670 9.996 1.146 1.00 98.25 162 VAL A N 1
ATOM 1288 C CA . VAL A 1 162 ? -3.897 9.895 0.343 1.00 98.25 162 VAL A CA 1
ATOM 1289 C C . VAL A 1 162 ? -3.978 11.029 -0.677 1.00 98.25 162 VAL A C 1
ATOM 1291 O O . VAL A 1 162 ? -4.213 10.772 -1.853 1.00 98.25 162 VAL A O 1
ATOM 1294 N N . GLU A 1 163 ? -3.699 12.268 -0.272 1.00 98.19 163 GLU A N 1
ATOM 1295 C CA . GLU A 1 163 ? -3.677 13.417 -1.181 1.00 98.19 163 GLU A CA 1
ATOM 1296 C C . GLU A 1 163 ? -2.658 13.222 -2.315 1.00 98.19 163 GLU A C 1
ATOM 1298 O O . GLU A 1 163 ? -2.957 13.482 -3.480 1.00 98.19 163 GLU A O 1
ATOM 1303 N N . THR A 1 164 ? -1.464 12.718 -1.993 1.00 98.44 164 THR A N 1
ATOM 1304 C CA . THR A 1 164 ? -0.428 12.413 -2.990 1.00 98.44 164 THR A CA 1
ATOM 1305 C C . THR A 1 164 ? -0.897 11.344 -3.976 1.00 98.44 164 THR A C 1
ATOM 1307 O O . THR A 1 164 ? -0.704 11.497 -5.180 1.00 98.44 164 THR A O 1
ATOM 1310 N N . ALA A 1 165 ? -1.519 10.272 -3.482 1.00 98.38 165 ALA A N 1
ATOM 1311 C CA . ALA A 1 165 ? -2.046 9.201 -4.320 1.00 98.38 165 ALA A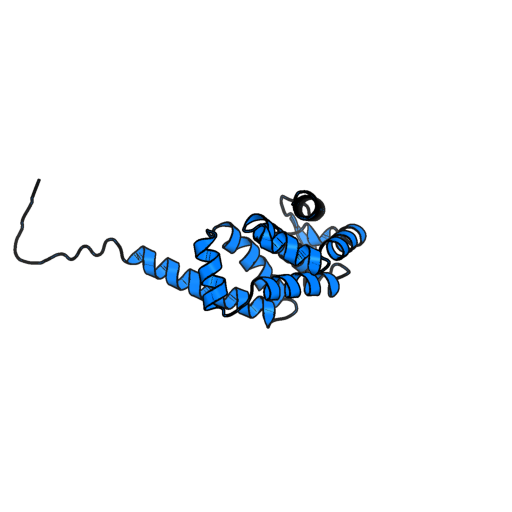 CA 1
ATOM 1312 C C . ALA A 1 165 ? -3.184 9.698 -5.228 1.00 98.38 165 ALA A C 1
ATOM 1314 O O . ALA A 1 165 ? -3.172 9.420 -6.423 1.00 98.38 165 ALA A O 1
ATOM 1315 N N . MET A 1 166 ? -4.109 10.503 -4.697 1.00 98.44 166 MET A N 1
ATOM 1316 C CA . MET A 1 166 ? -5.196 11.106 -5.475 1.00 98.44 166 MET A CA 1
ATOM 1317 C C . MET A 1 166 ? -4.682 12.056 -6.561 1.00 98.44 166 MET A C 1
ATOM 1319 O O . MET A 1 166 ? -5.231 12.073 -7.657 1.00 98.44 166 MET A O 1
ATOM 1323 N N . LYS A 1 167 ? -3.621 12.831 -6.297 1.00 98.12 167 LYS A N 1
ATOM 1324 C CA . LYS A 1 167 ? -2.982 13.673 -7.326 1.00 98.12 167 LYS A CA 1
ATOM 1325 C C . LYS A 1 167 ? -2.372 12.831 -8.443 1.00 98.12 167 LYS A C 1
ATOM 1327 O O . LYS A 1 167 ? -2.638 13.095 -9.608 1.00 98.12 167 LYS A O 1
ATOM 1332 N N . LEU A 1 168 ? -1.646 11.764 -8.097 1.00 98.19 168 LEU A N 1
ATOM 1333 C CA . LEU A 1 168 ? -1.079 10.841 -9.089 1.00 98.19 168 LEU A CA 1
ATOM 1334 C C . L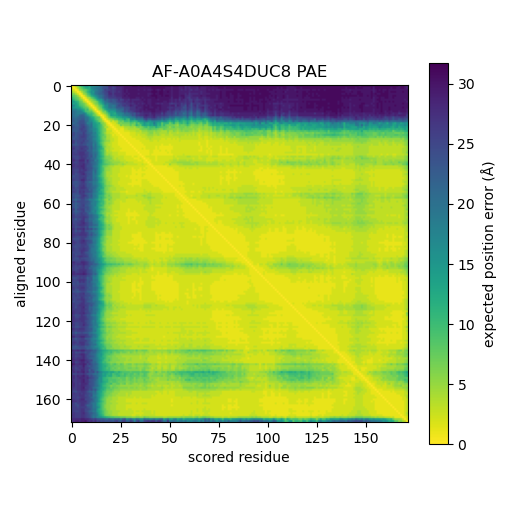EU A 1 168 ? -2.145 10.199 -9.984 1.00 98.19 168 LEU A C 1
ATOM 1336 O O . LEU A 1 168 ? -1.860 9.946 -11.146 1.00 98.19 168 LEU A O 1
ATOM 1340 N N . LEU A 1 169 ? -3.350 9.958 -9.462 1.00 97.31 169 LEU A N 1
ATOM 1341 C CA . LEU A 1 169 ? -4.478 9.456 -10.247 1.00 97.31 169 LEU A CA 1
ATOM 1342 C C . LEU A 1 169 ? -5.128 10.557 -11.106 1.00 97.31 169 LEU A C 1
ATOM 1344 O O . LEU A 1 169 ? -5.675 10.265 -12.155 1.00 97.31 169 LEU A O 1
ATOM 1348 N N . LYS A 1 170 ? -5.073 11.835 -10.732 1.00 92.62 170 LYS A N 1
ATOM 1349 C CA . LYS A 1 170 ? -5.700 12.911 -11.525 1.00 92.62 170 LYS A CA 1
ATOM 1350 C C . LYS A 1 170 ? -4.810 13.448 -12.641 1.00 92.62 170 LYS A C 1
ATOM 1352 O O . LYS A 1 170 ? -5.319 13.794 -13.703 1.00 92.62 170 LYS A O 1
ATOM 1357 N N . ASP A 1 171 ? -3.507 13.517 -12.398 1.00 79.19 171 ASP A N 1
ATOM 1358 C CA . ASP A 1 171 ? -2.561 14.246 -13.250 1.00 79.19 171 ASP A CA 1
ATOM 1359 C C . ASP A 1 171 ? -2.088 13.447 -14.487 1.00 79.19 171 ASP A C 1
ATOM 1361 O O . ASP A 1 171 ? -1.257 13.933 -15.256 1.00 79.19 171 ASP A O 1
ATOM 1365 N N . LYS A 1 172 ? -2.579 12.217 -14.660 1.00 59.72 172 LYS A N 1
ATOM 1366 C CA . LYS A 1 172 ? -2.005 11.155 -15.497 1.00 59.72 172 LYS A CA 1
ATOM 1367 C C . LYS A 1 172 ? -3.096 10.193 -15.958 1.00 59.72 172 LYS A C 1
ATOM 1369 O O . LYS A 1 172 ? -3.183 9.829 -17.148 1.00 59.72 172 LYS A O 1
#

Solvent-accessible surface area (backbone atoms only — not comparable to full-atom values): 9877 Å² total; per-residue (Å²): 136,90,84,87,75,82,96,62,88,76,71,80,89,79,76,58,76,68,53,55,56,50,52,54,50,50,54,49,52,27,50,33,57,52,38,44,77,73,43,61,68,55,60,19,32,51,29,36,40,49,46,34,60,54,55,74,77,48,52,73,67,58,48,51,52,38,32,60,75,51,72,49,54,72,65,55,55,50,48,52,46,46,50,49,40,61,74,48,55,56,82,38,89,85,41,45,46,33,63,53,22,41,52,50,33,50,44,49,46,40,69,71,37,69,71,44,3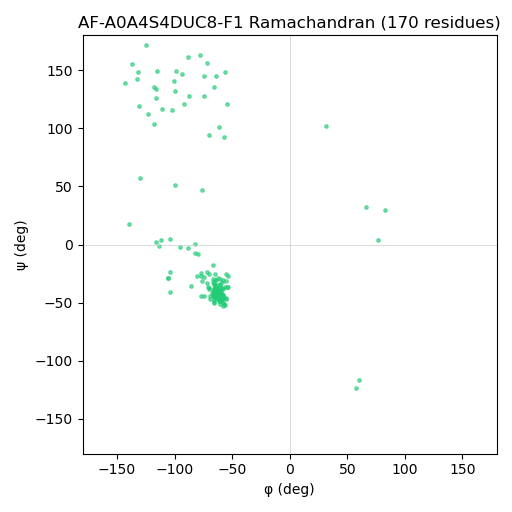4,56,50,38,56,76,71,45,41,66,63,48,47,51,44,42,69,77,41,64,55,76,66,47,32,34,77,40,66,60,89,92,44,70,75,40,66,49,92,64,47,54,68,61,50,46,53,52,43,54,47,56,62,70,81,106

Foldseek 3Di:
DDDDDDDDPPPPPPPCPVVVVLVVVLVVLLVLLVCCLVPDFPSVLVSLLVNLVPLVPDALVSVVVSCVVSVHDLLNSLLSLQVQLVVCLAADLRRNQSVVSSLSNLLSQLVRDVVSLVSNVVSPVLVSLVSCVVRPDPSNQADDDDRSRGDHGDPDDSVNSSVSSVCSNPVD

pLDDT: mean 88.6, std 17.13, range [33.75, 98.75]

Sequence (172 aa):
MRYVISGYEICDVGYESKGWLRDVVMRYVIMVLKAITSEESKLQEVMIGLAAHVFKFMTTEASSIVFERAGIEVAELASVLVQILKKHKYPATKTPRIRRFVIELAIWMMRDKETNVQIFKGLGMEKELESVTDTTSEIENFNVFSGTVGLSRHITTIHSLVETAMKLLKDK

Secondary structure (DSSP, 8-state):
-----SS-----TTSSHHHHHHHHHHHHHHHHHHHHHH--HHHHHHHHHHHHHHHTT--HHHHHHHHHHHT--HHHHHHHHHHHHHHTSS--SSSTTHHHHHHHHHHHHHHH-HHHHHHHHHTTHHHHHHHHHHH--GGGGEEEEETTEEEEE-SS-HHHHHHHHHHHHH--